Protein AF-A0A357X0T0-F1 (afdb_monomer_lite)

pLDDT: mean 83.38, std 14.73, range [33.12, 97.0]

Structure (mmCIF, N/CA/C/O backbone):
data_AF-A0A357X0T0-F1
#
_entry.id   AF-A0A357X0T0-F1
#
loop_
_atom_site.grou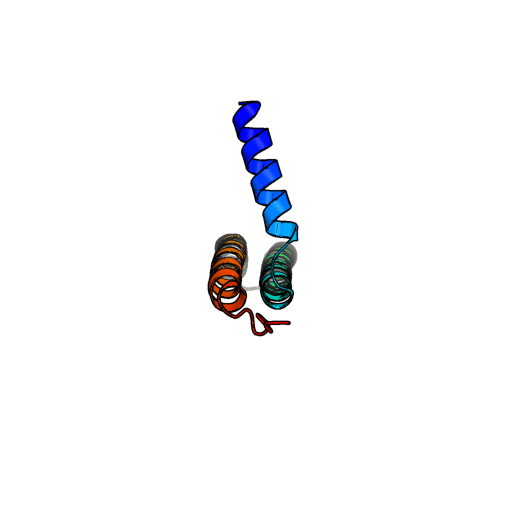p_PDB
_atom_site.id
_atom_site.type_symbol
_atom_site.label_atom_id
_atom_site.label_alt_id
_atom_site.label_comp_id
_atom_site.label_asym_id
_atom_site.label_entity_id
_atom_site.label_seq_id
_atom_site.pdbx_PDB_ins_code
_atom_site.Cartn_x
_atom_site.Cartn_y
_atom_site.Cartn_z
_atom_site.occupancy
_atom_site.B_iso_or_equiv
_atom_site.auth_seq_id
_atom_site.auth_comp_id
_atom_site.auth_asym_id
_atom_site.auth_atom_id
_atom_site.pdbx_PDB_model_num
ATOM 1 N N . MET A 1 1 ? 3.294 21.166 16.999 1.00 61.50 1 MET A N 1
ATOM 2 C CA . MET A 1 1 ? 4.120 20.035 16.521 1.00 61.50 1 MET A CA 1
ATOM 3 C C . MET A 1 1 ? 4.152 18.865 17.506 1.00 61.50 1 MET A C 1
ATOM 5 O O . MET A 1 1 ? 3.668 17.805 17.148 1.00 61.50 1 MET A O 1
ATOM 9 N N . ILE A 1 2 ? 4.653 19.017 18.745 1.00 75.56 2 ILE A N 1
ATOM 10 C CA . ILE A 1 2 ? 4.684 17.903 19.727 1.00 75.56 2 ILE A CA 1
ATOM 11 C C . ILE A 1 2 ? 3.268 17.475 20.163 1.00 75.56 2 ILE A C 1
ATOM 13 O O . ILE A 1 2 ? 2.974 16.283 20.191 1.00 75.56 2 ILE A O 1
ATOM 17 N N . ASN A 1 3 ? 2.359 18.427 20.414 1.00 79.12 3 ASN A N 1
ATOM 18 C CA . ASN A 1 3 ? 0.958 18.116 20.742 1.00 79.12 3 ASN A CA 1
ATOM 19 C C . ASN A 1 3 ? 0.216 17.379 19.615 1.00 79.12 3 ASN A C 1
ATOM 21 O O . ASN A 1 3 ? -0.592 16.495 19.890 1.00 79.12 3 ASN A O 1
ATOM 25 N N . ASP A 1 4 ? 0.510 17.706 18.355 1.00 80.94 4 ASP A N 1
ATOM 26 C CA . ASP A 1 4 ? -0.145 17.091 17.194 1.00 80.94 4 ASP A CA 1
ATOM 27 C C . ASP A 1 4 ? 0.278 15.625 17.036 1.00 80.94 4 ASP A C 1
ATOM 29 O O . ASP A 1 4 ? -0.548 14.756 16.766 1.00 80.94 4 ASP A O 1
ATOM 33 N N . ILE A 1 5 ? 1.554 15.327 17.304 1.00 79.00 5 ILE A N 1
ATOM 34 C CA . ILE A 1 5 ? 2.087 13.958 17.306 1.00 79.00 5 ILE A CA 1
ATOM 35 C C . ILE A 1 5 ? 1.425 13.119 18.408 1.00 79.00 5 ILE A C 1
ATOM 37 O O . ILE A 1 5 ? 1.048 11.974 18.168 1.00 79.00 5 ILE A O 1
ATOM 41 N N . ILE A 1 6 ? 1.228 13.685 19.603 1.00 78.38 6 ILE A N 1
ATOM 42 C CA . ILE A 1 6 ? 0.554 12.994 20.716 1.00 78.38 6 ILE A CA 1
ATOM 43 C C . ILE A 1 6 ? -0.918 12.714 20.373 1.00 78.38 6 ILE A C 1
ATOM 45 O O . ILE A 1 6 ? -1.418 11.623 20.650 1.00 78.38 6 ILE A O 1
ATOM 49 N N . SER A 1 7 ? -1.598 13.663 19.724 1.00 75.75 7 SER A N 1
ATOM 50 C CA . SER A 1 7 ? -2.969 13.483 19.229 1.00 75.75 7 SER A CA 1
ATOM 51 C C . SER A 1 7 ? -3.067 12.348 18.200 1.00 75.75 7 SER A C 1
ATOM 53 O O . SER A 1 7 ? -3.920 11.463 18.322 1.00 75.75 7 SER A O 1
ATOM 55 N N . LEU A 1 8 ? -2.138 12.298 17.238 1.00 76.38 8 LEU A N 1
ATOM 56 C CA . LEU A 1 8 ? -2.066 11.219 16.248 1.00 76.38 8 LEU A CA 1
ATOM 57 C C . LEU A 1 8 ? -1.810 9.856 16.899 1.00 76.38 8 LEU A C 1
ATOM 59 O O . LEU A 1 8 ? -2.480 8.882 16.560 1.00 76.38 8 LEU A O 1
ATOM 63 N N . LEU A 1 9 ? -0.894 9.785 17.867 1.00 75.38 9 LEU A N 1
ATOM 64 C CA . LEU A 1 9 ? -0.602 8.554 18.604 1.00 75.38 9 LEU A CA 1
ATOM 65 C C . LEU A 1 9 ? -1.804 8.068 19.420 1.00 75.38 9 LEU A C 1
ATOM 67 O O . LEU A 1 9 ? -2.084 6.870 19.442 1.00 75.38 9 LEU A O 1
ATOM 71 N N . ASN A 1 10 ? -2.548 8.976 20.053 1.00 75.31 10 ASN A N 1
ATOM 72 C CA . ASN A 1 10 ? -3.773 8.620 20.771 1.00 75.31 10 ASN A CA 1
ATOM 73 C C . ASN A 1 10 ? -4.868 8.121 19.819 1.00 75.31 10 ASN A C 1
ATOM 75 O O . ASN A 1 10 ? -5.529 7.127 20.122 1.00 75.31 10 ASN A O 1
ATOM 79 N N . THR A 1 11 ? -5.001 8.744 18.648 1.00 74.12 11 THR A N 1
ATOM 80 C CA . THR A 1 11 ? -5.937 8.310 17.599 1.00 74.12 11 THR A CA 1
ATOM 81 C C . THR A 1 11 ? -5.560 6.919 17.070 1.00 74.12 11 THR A C 1
ATOM 83 O O . THR A 1 11 ? -6.410 6.038 16.965 1.00 74.12 11 THR A O 1
ATOM 86 N N . LEU A 1 12 ? -4.267 6.667 16.841 1.00 69.81 12 LEU A N 1
ATOM 87 C CA . LEU A 1 12 ? -3.726 5.347 16.487 1.00 69.81 12 LEU A CA 1
ATOM 88 C C . LEU A 1 12 ? -3.979 4.298 17.581 1.00 69.81 12 LEU A C 1
ATOM 90 O O . LEU A 1 12 ? -4.286 3.143 17.284 1.00 69.81 12 LEU A O 1
ATOM 94 N N . LYS A 1 13 ? -3.886 4.689 18.855 1.00 68.12 13 LYS A N 1
ATOM 95 C CA . LYS A 1 13 ? -4.139 3.802 19.998 1.00 68.12 13 LYS A CA 1
ATOM 96 C C . LYS A 1 13 ? -5.623 3.452 20.147 1.00 68.12 13 LYS A C 1
ATOM 98 O O . LYS A 1 13 ? -5.941 2.322 20.516 1.00 68.12 13 LYS A O 1
ATOM 103 N N . GLN A 1 14 ? -6.527 4.379 19.825 1.00 67.56 14 GLN A N 1
ATOM 104 C CA . GLN A 1 14 ? -7.954 4.077 19.668 1.00 67.56 14 GLN A CA 1
ATOM 105 C C . GLN A 1 14 ? -8.202 3.155 18.474 1.00 67.56 14 GLN A C 1
ATOM 107 O O . GLN A 1 14 ? -9.015 2.239 18.580 1.00 67.56 14 GLN A O 1
ATOM 112 N N . LEU A 1 15 ? -7.429 3.308 17.395 1.00 65.56 15 LEU A N 1
ATOM 113 C CA . LEU A 1 15 ? -7.505 2.419 16.238 1.00 65.56 15 LEU A CA 1
ATOM 114 C C . LEU A 1 15 ? -7.191 0.948 16.598 1.00 65.56 15 LEU A C 1
ATOM 116 O O . LEU A 1 15 ? -7.717 0.006 16.009 1.00 65.56 15 LEU A O 1
ATOM 120 N N . LEU A 1 16 ? -6.360 0.727 17.618 1.00 63.03 16 LEU A N 1
ATOM 121 C CA . LEU A 1 16 ? -6.048 -0.607 18.141 1.00 63.03 16 LEU A CA 1
ATOM 122 C C . LEU A 1 16 ? -7.235 -1.285 18.852 1.00 63.03 16 LEU A C 1
ATOM 124 O O . LEU A 1 16 ? -7.246 -2.514 18.964 1.00 63.03 16 LEU A O 1
ATOM 128 N N . HIS A 1 17 ? -8.243 -0.521 19.281 1.00 71.00 17 HIS A N 1
ATOM 129 C CA . HIS A 1 17 ? -9.483 -1.030 19.877 1.00 71.00 17 HIS A CA 1
ATOM 130 C C . HIS A 1 17 ? -10.599 -1.302 18.856 1.00 71.00 17 HIS A C 1
ATOM 132 O O . HIS A 1 17 ? -11.695 -1.672 19.270 1.00 71.00 17 HIS A O 1
ATOM 138 N N . LEU A 1 18 ? -10.327 -1.191 17.547 1.00 71.50 18 LEU A N 1
ATOM 139 C CA . LEU A 1 18 ? -11.316 -1.511 16.512 1.00 71.50 18 LEU A CA 1
ATOM 140 C C . LEU A 1 18 ? -11.872 -2.934 16.659 1.00 71.50 18 LEU A C 1
ATOM 142 O O . LEU A 1 18 ? -11.148 -3.879 17.019 1.00 71.50 18 LEU A O 1
ATOM 146 N N . HIS A 1 19 ? -13.143 -3.079 16.287 1.00 79.50 19 HIS A N 1
ATOM 147 C CA . HIS A 1 19 ? -13.816 -4.359 16.147 1.00 79.50 19 HIS A CA 1
ATOM 148 C C . HIS A 1 19 ? -13.029 -5.285 15.205 1.00 79.50 19 HIS A C 1
ATOM 150 O O . HIS A 1 19 ? -12.419 -4.842 14.227 1.00 79.50 19 HIS A O 1
ATOM 156 N N . LYS A 1 20 ? -13.049 -6.597 15.484 1.00 82.88 20 LYS A N 1
ATOM 157 C CA . LYS A 1 20 ? -12.279 -7.597 14.724 1.00 82.88 20 LYS A CA 1
ATOM 158 C C . LYS A 1 20 ? -12.561 -7.517 13.220 1.00 82.88 20 LYS A C 1
ATOM 160 O O . LYS A 1 20 ? -11.626 -7.485 12.434 1.00 82.88 20 LYS A O 1
ATOM 165 N N . PHE A 1 21 ? -13.833 -7.379 12.844 1.00 85.38 21 PHE A N 1
ATOM 166 C CA . PHE A 1 21 ? -14.235 -7.220 11.443 1.00 85.38 21 PHE A CA 1
ATOM 167 C C . PHE A 1 21 ? -13.558 -6.018 10.771 1.00 85.38 21 PHE A C 1
ATOM 169 O O . PHE A 1 21 ? -13.012 -6.134 9.680 1.00 85.38 21 PHE A O 1
ATOM 176 N N . SER A 1 22 ? -13.533 -4.865 11.437 1.00 85.50 22 SER A N 1
ATOM 177 C CA . SER A 1 22 ? -12.913 -3.660 10.890 1.00 85.50 22 SER A CA 1
ATOM 178 C C . SER A 1 22 ? -11.394 -3.806 10.773 1.00 85.50 22 SER A C 1
ATOM 180 O O . SER A 1 22 ? -10.809 -3.352 9.792 1.00 85.50 22 SER A O 1
ATOM 182 N N . LYS A 1 23 ? -10.746 -4.512 11.711 1.00 86.25 23 LYS A N 1
ATOM 183 C CA . LYS A 1 23 ? -9.325 -4.882 11.590 1.00 86.25 23 LYS A CA 1
ATOM 184 C C . LYS A 1 23 ? -9.067 -5.782 10.383 1.00 86.25 23 LYS A C 1
ATOM 186 O O . LYS A 1 23 ? -8.096 -5.544 9.669 1.00 86.25 23 LYS A O 1
ATOM 191 N N . ASP A 1 24 ? -9.942 -6.751 10.126 1.00 89.62 24 ASP A N 1
ATOM 192 C CA . ASP A 1 24 ? -9.830 -7.649 8.972 1.00 89.62 24 ASP A CA 1
ATOM 193 C C . ASP A 1 24 ? -9.988 -6.879 7.648 1.00 89.62 24 ASP A C 1
ATOM 195 O O . ASP A 1 24 ? -9.239 -7.124 6.704 1.00 89.62 24 ASP A O 1
ATOM 199 N N . VAL A 1 25 ? -10.878 -5.878 7.592 1.00 90.50 25 VAL A N 1
ATOM 200 C CA . VAL A 1 25 ? -11.024 -4.984 6.426 1.00 90.50 25 VAL A CA 1
ATOM 201 C C . VAL A 1 25 ? -9.755 -4.157 6.190 1.00 90.50 25 VAL A C 1
ATOM 203 O O . VAL A 1 25 ? -9.265 -4.104 5.058 1.00 90.50 25 VAL A O 1
ATOM 206 N N . ILE A 1 26 ? -9.175 -3.553 7.237 1.00 91.44 26 ILE A N 1
ATOM 207 C CA . ILE A 1 26 ? -7.901 -2.818 7.113 1.00 91.44 26 ILE A CA 1
ATOM 208 C C . ILE A 1 26 ? -6.806 -3.766 6.630 1.00 91.44 26 ILE A C 1
ATOM 210 O O . ILE A 1 26 ? -6.094 -3.445 5.679 1.00 91.44 26 ILE A O 1
ATOM 214 N N . HIS A 1 27 ? -6.698 -4.947 7.238 1.00 92.12 27 HIS A N 1
ATOM 215 C CA . HIS A 1 27 ? -5.684 -5.929 6.879 1.00 92.12 27 HIS A CA 1
ATOM 216 C C . HIS A 1 27 ? -5.825 -6.390 5.422 1.00 92.12 27 HIS A C 1
ATOM 218 O O . HIS A 1 27 ? -4.842 -6.384 4.684 1.00 92.12 27 HIS A O 1
ATOM 224 N N . GLY A 1 28 ? -7.044 -6.699 4.976 1.00 92.38 28 GLY A N 1
ATOM 225 C CA . GLY A 1 28 ? -7.325 -7.077 3.591 1.00 92.38 28 GLY A CA 1
ATOM 226 C C . GLY A 1 28 ? -7.000 -5.959 2.599 1.00 92.38 28 GLY A C 1
ATOM 227 O O . GLY A 1 28 ? -6.362 -6.205 1.576 1.00 92.38 28 GLY A O 1
ATOM 228 N N . SER A 1 29 ? -7.357 -4.712 2.921 1.00 93.62 29 SER A N 1
ATOM 229 C CA . SER A 1 29 ? -7.028 -3.561 2.071 1.00 93.62 29 SER A CA 1
ATOM 230 C C . SER A 1 29 ? -5.519 -3.302 1.981 1.00 93.62 29 SER A C 1
ATOM 232 O O . SER A 1 29 ? -5.009 -3.008 0.899 1.00 93.62 29 SER A O 1
ATOM 234 N N . ALA A 1 30 ? -4.785 -3.493 3.082 1.00 93.06 30 ALA A N 1
ATOM 235 C CA . ALA A 1 30 ? -3.331 -3.408 3.106 1.00 93.06 30 ALA A CA 1
ATOM 236 C C . ALA A 1 30 ? -2.678 -4.522 2.277 1.00 93.06 30 ALA A C 1
ATOM 238 O O . ALA A 1 30 ? -1.761 -4.241 1.509 1.00 93.06 30 ALA A O 1
ATOM 239 N N . GLN A 1 31 ? -3.175 -5.761 2.370 1.00 95.69 31 GLN A N 1
ATOM 240 C CA . GLN A 1 31 ? -2.700 -6.874 1.542 1.00 95.69 31 GLN A CA 1
ATOM 241 C C . GLN A 1 31 ? -2.929 -6.612 0.048 1.00 95.69 31 GLN A C 1
ATOM 243 O O . GLN A 1 31 ? -2.016 -6.808 -0.751 1.00 95.69 31 GLN A O 1
ATOM 248 N N . PHE A 1 32 ? -4.110 -6.119 -0.334 1.00 94.44 32 PHE A N 1
ATOM 249 C CA . PHE A 1 32 ? -4.409 -5.768 -1.726 1.00 94.44 32 PHE A CA 1
ATOM 250 C C . PHE A 1 32 ? -3.534 -4.622 -2.243 1.00 94.44 32 PHE A C 1
ATOM 252 O O . PHE A 1 32 ? -3.022 -4.687 -3.359 1.00 94.44 32 PHE A O 1
ATOM 259 N N . SER A 1 33 ? -3.327 -3.587 -1.427 1.00 95.62 33 SER A N 1
ATOM 260 C CA . SER A 1 33 ? -2.433 -2.476 -1.762 1.00 95.62 33 SER A CA 1
ATOM 261 C C . SER A 1 33 ? -0.987 -2.959 -1.941 1.00 95.62 33 SER A C 1
ATOM 263 O O . SER A 1 33 ? -0.347 -2.652 -2.947 1.00 95.62 33 SER A O 1
ATOM 265 N N . ALA A 1 34 ? -0.494 -3.808 -1.033 1.00 95.12 34 ALA A N 1
ATOM 266 C CA . ALA A 1 34 ? 0.825 -4.429 -1.145 1.00 95.12 34 ALA A CA 1
ATOM 267 C C . ALA A 1 34 ? 0.953 -5.299 -2.406 1.00 95.12 34 ALA A C 1
ATOM 269 O O . ALA A 1 34 ? 1.983 -5.257 -3.079 1.00 95.12 34 ALA A O 1
ATOM 270 N N . LEU A 1 35 ? -0.098 -6.042 -2.765 1.00 97.00 35 LEU A N 1
ATOM 271 C CA . LEU A 1 35 ? -0.133 -6.840 -3.988 1.00 97.00 35 LEU A CA 1
ATOM 272 C C . LEU A 1 35 ? -0.055 -5.963 -5.243 1.00 97.00 35 LEU A C 1
ATOM 274 O O . LEU A 1 35 ? 0.644 -6.327 -6.183 1.00 97.00 35 LEU A O 1
ATOM 278 N N . LEU A 1 36 ? -0.713 -4.801 -5.260 1.00 95.38 36 LEU A N 1
ATOM 279 C CA . LEU A 1 36 ? -0.607 -3.851 -6.371 1.00 95.38 36 LEU A CA 1
ATOM 280 C C . LEU A 1 36 ? 0.797 -3.259 -6.497 1.00 95.38 36 LEU A C 1
ATOM 282 O O . LEU A 1 36 ? 1.308 -3.150 -7.610 1.00 95.38 36 LEU A O 1
ATOM 286 N N . TYR A 1 37 ? 1.452 -2.939 -5.379 1.00 96.06 37 TYR A N 1
ATOM 287 C CA . TYR A 1 37 ? 2.853 -2.517 -5.406 1.00 96.06 37 TYR A CA 1
ATOM 288 C C . TYR A 1 37 ? 3.779 -3.630 -5.906 1.00 96.06 37 TYR A C 1
ATOM 290 O O . TYR A 1 37 ? 4.668 -3.370 -6.718 1.00 96.06 37 TYR A O 1
ATOM 298 N N . LEU A 1 38 ? 3.552 -4.874 -5.475 1.00 97.00 38 LEU A N 1
ATOM 299 C CA . LEU A 1 38 ? 4.303 -6.028 -5.965 1.00 97.00 38 LEU A CA 1
ATOM 300 C C . LEU A 1 38 ? 4.076 -6.238 -7.466 1.00 97.00 38 LEU A C 1
ATOM 302 O O . LEU A 1 38 ? 5.032 -6.439 -8.211 1.00 97.00 38 LEU A O 1
ATOM 306 N N . PHE A 1 39 ? 2.828 -6.140 -7.921 1.00 95.06 39 PHE A N 1
ATOM 307 C CA . PHE A 1 39 ? 2.474 -6.218 -9.333 1.00 95.06 39 PHE A CA 1
ATOM 308 C C . PHE A 1 39 ? 3.181 -5.125 -10.140 1.00 95.06 39 PHE A C 1
ATOM 310 O O . PHE A 1 39 ? 3.820 -5.435 -11.142 1.00 95.06 39 PHE A O 1
ATOM 317 N N . ALA A 1 40 ? 3.162 -3.875 -9.673 1.00 94.19 40 ALA A N 1
ATOM 318 C CA . ALA A 1 40 ? 3.892 -2.778 -10.301 1.00 94.19 40 ALA A CA 1
ATOM 319 C C . ALA A 1 40 ? 5.397 -3.093 -10.412 1.00 94.19 40 ALA A C 1
ATOM 321 O O . ALA A 1 40 ? 5.984 -2.931 -11.482 1.00 94.19 40 ALA A O 1
ATOM 322 N N . ALA A 1 41 ? 6.016 -3.608 -9.346 1.00 94.50 41 ALA A N 1
ATOM 323 C CA . ALA A 1 41 ? 7.428 -3.986 -9.355 1.00 94.50 41 ALA A CA 1
ATOM 324 C C . ALA A 1 41 ? 7.735 -5.092 -10.381 1.00 94.50 41 ALA A C 1
ATOM 326 O O . ALA A 1 41 ? 8.714 -4.992 -11.122 1.00 94.50 41 ALA A O 1
ATOM 327 N N . VAL A 1 42 ? 6.882 -6.117 -10.468 1.00 94.50 42 VAL A N 1
ATOM 328 C CA . VAL A 1 42 ? 7.028 -7.195 -11.456 1.00 94.50 42 VAL A CA 1
ATOM 329 C C . VAL A 1 42 ? 6.877 -6.654 -12.875 1.00 94.50 42 VAL A C 1
ATOM 331 O O . VAL A 1 42 ? 7.730 -6.934 -13.715 1.00 94.50 42 VAL A O 1
ATOM 334 N N . ILE A 1 43 ? 5.846 -5.844 -13.139 1.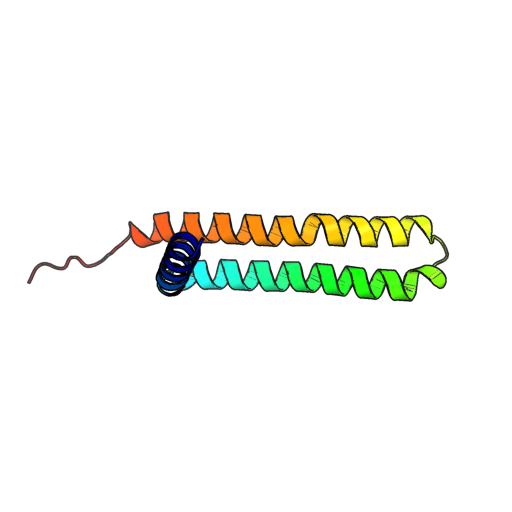00 93.38 43 ILE A N 1
ATOM 335 C CA . ILE A 1 43 ? 5.618 -5.238 -14.456 1.00 93.38 43 ILE A CA 1
ATOM 336 C C . ILE A 1 43 ? 6.811 -4.380 -14.878 1.00 93.38 43 ILE A C 1
ATOM 338 O O . ILE A 1 43 ? 7.267 -4.493 -16.012 1.00 93.38 43 ILE A O 1
ATOM 342 N N . TYR A 1 44 ? 7.364 -3.577 -13.970 1.00 91.75 44 TYR A N 1
ATOM 343 C CA . TYR A 1 44 ? 8.544 -2.761 -14.250 1.00 91.75 44 TYR A CA 1
ATOM 344 C C . TYR A 1 44 ? 9.763 -3.607 -14.655 1.00 91.75 44 TYR A C 1
ATOM 346 O O . TYR A 1 44 ? 10.478 -3.251 -15.591 1.00 91.75 44 TYR A O 1
ATOM 354 N N . LEU A 1 45 ? 9.975 -4.755 -14.000 1.00 93.00 45 LEU A N 1
ATOM 355 C CA . LEU A 1 45 ? 11.075 -5.670 -14.321 1.00 93.00 45 LEU A CA 1
ATOM 356 C C . LEU A 1 45 ? 10.900 -6.368 -15.676 1.00 93.00 45 LEU A C 1
ATOM 358 O O . LEU A 1 45 ? 11.887 -6.574 -16.383 1.00 93.00 45 LEU A O 1
ATOM 362 N N . ILE A 1 46 ? 9.669 -6.740 -16.042 1.00 92.06 46 ILE A N 1
ATOM 363 C CA . ILE A 1 46 ? 9.397 -7.450 -17.303 1.00 92.06 46 ILE A CA 1
ATOM 364 C C . ILE A 1 46 ? 9.164 -6.511 -18.490 1.00 92.06 46 ILE A C 1
ATOM 366 O O . ILE A 1 46 ? 9.322 -6.944 -19.629 1.00 92.06 46 ILE A O 1
ATOM 370 N N . ALA A 1 47 ? 8.829 -5.239 -18.248 1.00 88.50 47 ALA A N 1
ATOM 371 C CA . ALA A 1 47 ? 8.557 -4.235 -19.275 1.00 88.50 47 ALA A CA 1
ATOM 372 C C . ALA A 1 47 ? 9.583 -4.208 -20.430 1.00 88.50 47 ALA A C 1
ATOM 374 O O . ALA A 1 47 ? 9.145 -4.230 -21.583 1.00 88.50 47 ALA A O 1
ATOM 375 N N . PRO A 1 48 ? 10.915 -4.225 -20.203 1.00 87.69 48 PRO A N 1
ATOM 376 C CA . PRO A 1 48 ? 11.885 -4.205 -21.305 1.00 87.69 48 PRO A CA 1
ATOM 377 C C . PRO A 1 48 ? 11.876 -5.472 -22.176 1.00 87.69 48 PRO A C 1
ATOM 379 O O . PRO A 1 48 ? 12.385 -5.442 -23.293 1.00 87.69 48 PRO A O 1
ATOM 3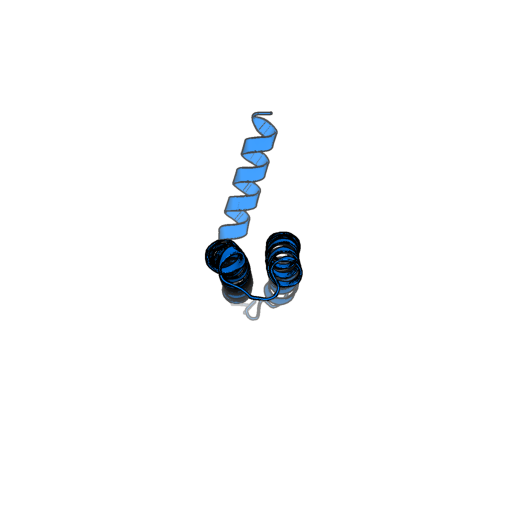82 N N . TYR A 1 49 ? 11.302 -6.575 -21.690 1.00 89.25 49 TYR A N 1
ATOM 383 C CA . TYR A 1 49 ? 11.197 -7.846 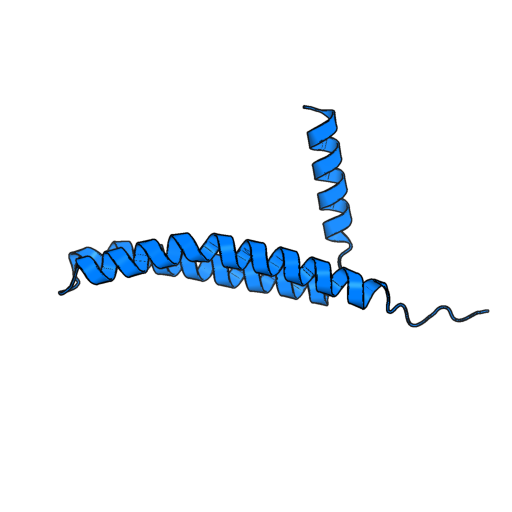-22.414 1.00 89.25 49 TYR A CA 1
ATOM 384 C C . TYR A 1 49 ? 9.826 -8.046 -23.075 1.00 89.25 49 TYR A C 1
ATOM 386 O O . TYR A 1 49 ? 9.626 -9.022 -23.798 1.00 89.25 49 TYR A O 1
ATOM 394 N N . THR A 1 50 ? 8.867 -7.148 -22.831 1.00 86.44 50 THR A N 1
ATOM 395 C CA . THR A 1 50 ? 7.534 -7.219 -23.441 1.00 86.44 50 THR A CA 1
ATOM 396 C C . THR A 1 50 ? 7.505 -6.574 -24.822 1.00 86.44 50 THR A C 1
ATOM 398 O O . THR A 1 50 ? 8.105 -5.526 -25.043 1.00 86.44 50 THR A O 1
ATOM 401 N N . SER A 1 51 ? 6.759 -7.182 -25.750 1.00 82.62 51 SER A N 1
ATOM 402 C CA . SER A 1 51 ? 6.584 -6.664 -27.114 1.00 82.62 51 SER A CA 1
ATOM 403 C C . SER A 1 51 ? 5.891 -5.298 -27.155 1.00 82.62 51 SER A C 1
ATOM 405 O O . SER A 1 51 ? 6.137 -4.521 -28.070 1.00 82.62 51 SER A O 1
ATOM 407 N N . ASP A 1 52 ? 5.037 -5.006 -26.169 1.00 88.75 52 ASP A N 1
ATOM 408 C CA . ASP A 1 52 ? 4.357 -3.720 -26.009 1.00 88.75 52 ASP A CA 1
ATOM 409 C C . ASP A 1 52 ? 4.795 -3.044 -24.702 1.00 88.75 52 ASP A C 1
ATOM 411 O O . ASP A 1 52 ? 4.158 -3.150 -23.651 1.00 88.75 52 ASP A O 1
ATOM 415 N N . TYR A 1 53 ? 5.930 -2.351 -24.783 1.00 88.19 53 TYR A N 1
ATOM 416 C CA . TYR A 1 53 ? 6.510 -1.618 -23.661 1.00 88.19 53 TYR A CA 1
ATOM 417 C C . TYR A 1 53 ? 5.569 -0.533 -23.115 1.00 88.19 53 TYR A C 1
ATOM 419 O O . TYR A 1 53 ? 5.465 -0.353 -21.901 1.00 88.19 53 TYR A O 1
ATOM 427 N N . LEU A 1 54 ? 4.864 0.187 -23.995 1.00 92.50 54 LEU A N 1
ATOM 428 C CA . LEU A 1 54 ? 4.002 1.299 -23.587 1.00 92.50 54 LEU A CA 1
ATOM 429 C C . LEU A 1 54 ? 2.826 0.800 -22.751 1.00 92.50 54 LEU A C 1
ATOM 431 O O . LEU A 1 54 ? 2.499 1.418 -21.736 1.00 92.50 54 LEU A O 1
ATOM 435 N N . MET A 1 55 ? 2.223 -0.331 -23.121 1.00 92.38 55 MET A N 1
ATOM 436 C CA . MET A 1 55 ? 1.170 -0.931 -22.303 1.00 92.38 55 MET A CA 1
ATOM 437 C C . MET A 1 55 ? 1.685 -1.406 -20.944 1.00 92.38 55 MET A C 1
ATOM 439 O O . MET A 1 55 ? 1.031 -1.145 -19.933 1.00 92.38 55 MET A O 1
ATOM 443 N N . SER A 1 56 ? 2.874 -2.010 -20.882 1.00 92.00 56 SER A N 1
ATOM 444 C CA . SER A 1 56 ? 3.494 -2.400 -19.608 1.00 92.00 56 SER A CA 1
ATOM 445 C C . SER A 1 56 ? 3.720 -1.195 -18.685 1.00 92.00 56 SER A C 1
ATOM 447 O O . SER A 1 56 ? 3.358 -1.240 -17.508 1.00 92.00 56 SER A O 1
ATOM 449 N N . VAL A 1 57 ? 4.222 -0.073 -19.211 1.00 92.25 57 VAL A N 1
ATOM 450 C CA . VAL A 1 57 ? 4.401 1.163 -18.423 1.00 92.25 57 VAL A CA 1
ATOM 451 C C . VAL A 1 57 ? 3.064 1.713 -17.916 1.00 92.25 57 VAL A C 1
ATOM 453 O O . VAL A 1 57 ? 2.982 2.150 -16.767 1.00 92.25 57 VAL A O 1
ATOM 456 N N . ARG A 1 58 ? 2.001 1.655 -18.728 1.00 94.06 58 ARG A N 1
ATOM 457 C CA . ARG A 1 58 ? 0.662 2.096 -18.303 1.00 94.06 58 ARG A CA 1
ATOM 458 C C . ARG A 1 58 ? 0.125 1.249 -17.155 1.00 94.06 58 ARG A C 1
ATOM 460 O O . ARG A 1 58 ? -0.353 1.815 -16.178 1.00 94.06 58 ARG A O 1
ATOM 467 N N . TYR A 1 59 ? 0.256 -0.078 -17.219 1.00 92.81 59 TYR A N 1
ATOM 468 C CA . TYR A 1 59 ? -0.163 -0.951 -16.117 1.00 92.81 59 TYR A CA 1
ATOM 469 C C . TYR A 1 59 ? 0.622 -0.695 -14.831 1.00 92.81 59 TYR A C 1
ATOM 471 O O . TYR A 1 59 ? 0.029 -0.668 -13.753 1.00 92.81 59 TYR A O 1
ATOM 479 N N . TYR A 1 60 ? 1.930 -0.460 -14.943 1.00 93.50 60 TYR A N 1
ATOM 480 C CA . TYR A 1 60 ? 2.765 -0.059 -13.815 1.00 93.50 60 TYR A CA 1
ATOM 481 C C . TYR A 1 60 ? 2.253 1.231 -13.154 1.00 93.50 60 TYR A C 1
ATOM 483 O O . TYR A 1 60 ? 2.031 1.254 -11.943 1.00 93.50 60 TYR A O 1
ATOM 491 N N . GLN A 1 61 ? 2.011 2.282 -13.944 1.00 95.69 61 GLN A N 1
ATOM 492 C CA . GLN A 1 61 ? 1.517 3.564 -13.433 1.00 95.69 61 GLN A CA 1
ATOM 493 C C . GLN A 1 61 ? 0.135 3.424 -12.791 1.00 95.69 61 GLN A C 1
ATOM 495 O O . GLN A 1 61 ? -0.059 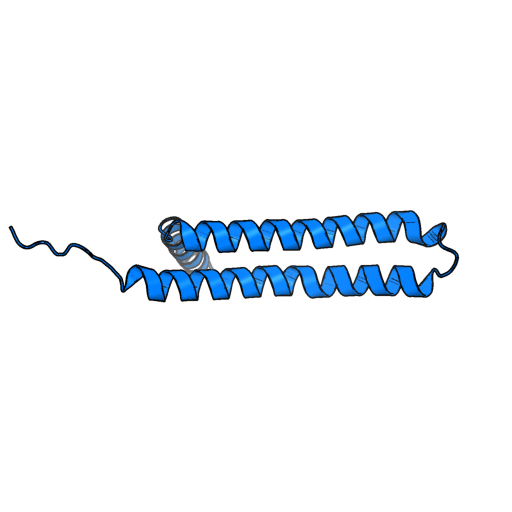3.855 -11.657 1.00 95.69 61 GLN A O 1
AT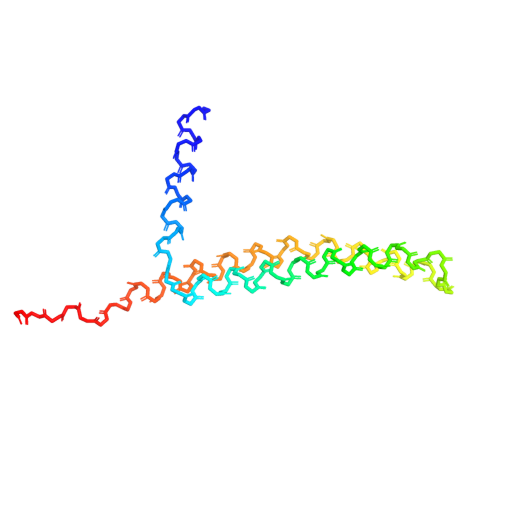OM 500 N N . SER A 1 62 ? -0.798 2.740 -13.461 1.00 95.06 62 SER A N 1
ATOM 501 C CA . SER A 1 62 ? -2.138 2.507 -12.918 1.00 95.06 62 SER A CA 1
ATOM 502 C C . SER A 1 62 ? -2.101 1.739 -11.595 1.00 95.06 62 SER A C 1
ATOM 504 O O . SER A 1 62 ? -2.832 2.077 -10.668 1.00 95.06 62 SER A O 1
ATOM 506 N N . ALA A 1 63 ? -1.230 0.735 -11.466 1.00 94.06 63 ALA A N 1
ATOM 507 C CA . ALA A 1 63 ? -1.086 -0.010 -10.219 1.00 94.06 63 ALA A CA 1
ATOM 508 C C . ALA A 1 63 ? -0.585 0.879 -9.066 1.00 94.06 63 ALA A C 1
ATOM 510 O O . ALA A 1 63 ? -1.116 0.791 -7.957 1.00 94.06 63 ALA A O 1
ATOM 511 N N . LEU A 1 64 ? 0.378 1.769 -9.330 1.00 94.94 64 LEU A N 1
ATOM 512 C CA . LEU A 1 64 ? 0.885 2.717 -8.332 1.00 94.94 64 LEU A CA 1
ATOM 513 C C . LEU A 1 64 ? -0.142 3.776 -7.922 1.00 94.94 64 LEU A C 1
ATOM 515 O O . LEU A 1 64 ? -0.174 4.159 -6.754 1.00 94.94 64 LEU A O 1
ATOM 519 N N . GLU A 1 65 ? -0.975 4.237 -8.852 1.00 95.88 65 GLU A N 1
ATOM 520 C CA . GLU A 1 65 ? -2.027 5.222 -8.579 1.00 95.88 65 GLU A CA 1
ATOM 521 C C . GLU A 1 65 ? -3.182 4.623 -7.765 1.00 95.88 65 GLU A C 1
ATOM 523 O O . GLU A 1 65 ? -3.713 5.271 -6.863 1.00 95.88 65 GLU A O 1
ATOM 528 N N . ILE A 1 66 ? -3.554 3.368 -8.041 1.00 95.00 66 ILE A N 1
ATOM 529 C CA . ILE A 1 66 ? -4.690 2.697 -7.392 1.00 95.00 66 ILE A CA 1
ATOM 530 C C . ILE A 1 66 ? -4.322 2.170 -5.997 1.00 95.00 66 ILE A C 1
ATOM 532 O O . ILE A 1 66 ? -5.160 2.195 -5.092 1.00 95.00 66 ILE A O 1
ATOM 536 N N . ALA A 1 67 ? -3.083 1.715 -5.786 1.00 93.44 67 ALA A N 1
ATOM 537 C CA . ALA A 1 67 ? -2.639 1.142 -4.514 1.00 93.44 67 ALA A CA 1
ATOM 538 C C . ALA A 1 67 ? -2.946 2.009 -3.266 1.00 93.44 67 ALA A C 1
ATOM 540 O O . ALA A 1 67 ? -3.532 1.469 -2.316 1.00 93.44 67 ALA A O 1
ATOM 541 N N . PRO A 1 68 ? -2.630 3.322 -3.222 1.00 93.06 68 PRO A N 1
ATOM 542 C CA . PRO A 1 68 ? -2.957 4.164 -2.069 1.00 93.06 68 PRO A CA 1
ATOM 543 C C . PRO A 1 68 ? -4.462 4.428 -1.940 1.00 93.06 68 PRO A C 1
ATOM 545 O O . PRO A 1 68 ? -4.966 4.556 -0.825 1.00 93.06 68 PRO A O 1
ATOM 548 N N . VAL A 1 69 ? -5.196 4.465 -3.057 1.00 95.38 69 VAL A N 1
ATOM 549 C CA . VAL A 1 69 ? -6.653 4.671 -3.068 1.00 95.38 69 VAL A CA 1
ATOM 550 C C . VAL A 1 69 ? -7.372 3.477 -2.445 1.00 95.38 69 VAL A C 1
ATOM 552 O O . VAL A 1 69 ? -8.271 3.670 -1.629 1.00 95.38 69 VAL A O 1
ATOM 555 N N . ILE A 1 70 ? -6.950 2.248 -2.760 1.00 94.19 70 ILE A N 1
ATOM 556 C CA . ILE A 1 70 ? -7.510 1.033 -2.149 1.00 94.19 70 ILE A CA 1
ATOM 557 C C . ILE A 1 70 ? -7.246 1.002 -0.645 1.00 94.19 70 ILE A C 1
ATOM 559 O O . ILE A 1 70 ? -8.153 0.691 0.126 1.00 94.19 70 ILE A O 1
ATOM 563 N N . LEU A 1 71 ? -6.033 1.359 -0.217 1.00 93.31 71 LEU A N 1
ATOM 564 C CA . LEU A 1 71 ? -5.696 1.422 1.203 1.00 93.31 71 LEU A CA 1
ATOM 565 C C . LEU A 1 71 ? -6.569 2.458 1.930 1.00 93.31 71 LEU A C 1
ATOM 567 O O . LEU A 1 71 ? -7.184 2.149 2.949 1.00 93.31 71 LEU A O 1
ATOM 571 N N . ALA A 1 72 ? -6.664 3.673 1.386 1.00 93.44 72 ALA A N 1
ATOM 572 C CA . ALA A 1 72 ? -7.472 4.742 1.963 1.00 93.44 72 ALA A CA 1
ATOM 573 C C . ALA A 1 72 ? -8.963 4.366 2.009 1.00 93.44 72 ALA A C 1
ATOM 575 O O . ALA A 1 72 ? -9.608 4.521 3.046 1.00 93.44 72 ALA A O 1
ATOM 576 N N . GLY A 1 73 ? -9.497 3.809 0.919 1.00 94.44 73 GLY A N 1
ATOM 577 C CA . GLY A 1 73 ? -10.874 3.321 0.849 1.00 94.44 73 GLY A CA 1
ATOM 578 C C . GLY A 1 73 ? -11.150 2.198 1.849 1.00 94.44 73 GLY A C 1
ATOM 579 O O . GLY A 1 73 ? -12.201 2.192 2.491 1.00 94.44 73 GLY A O 1
ATOM 580 N N . GLY A 1 74 ? -10.191 1.292 2.047 1.00 92.50 74 GLY A N 1
ATOM 581 C CA . GLY A 1 74 ? -10.255 0.239 3.056 1.00 92.50 74 GLY A CA 1
ATOM 582 C C . GLY A 1 74 ? -10.272 0.775 4.485 1.00 92.50 74 GLY A C 1
ATOM 583 O O . GLY A 1 74 ? -11.102 0.345 5.282 1.00 92.50 74 GLY A O 1
ATOM 584 N N . ILE A 1 75 ? -9.431 1.766 4.796 1.00 92.44 75 ILE A N 1
ATOM 585 C CA . ILE A 1 75 ? -9.421 2.439 6.105 1.00 92.44 75 ILE A CA 1
ATOM 586 C C . ILE A 1 75 ? -10.764 3.128 6.366 1.00 92.44 75 ILE A C 1
ATOM 588 O O . ILE A 1 75 ? -11.360 2.923 7.423 1.00 92.44 75 ILE A O 1
ATOM 592 N N . VAL A 1 76 ? -11.277 3.904 5.406 1.00 93.19 76 VAL A N 1
ATOM 593 C CA . VAL A 1 76 ? -12.579 4.580 5.542 1.00 93.19 76 VAL A CA 1
ATOM 594 C C . VAL A 1 76 ? -13.704 3.560 5.731 1.00 93.19 76 VAL A C 1
ATOM 596 O O . VAL A 1 76 ? -14.536 3.721 6.623 1.00 93.19 76 VAL A O 1
ATOM 599 N N . SER A 1 77 ? -13.702 2.481 4.947 1.00 91.69 77 SER A N 1
ATOM 600 C CA . SER A 1 77 ? -14.698 1.409 5.058 1.00 91.69 77 SER A CA 1
ATOM 601 C C . SER A 1 77 ? -14.630 0.714 6.416 1.00 91.69 77 SER A C 1
ATOM 603 O O . SER A 1 77 ? -15.660 0.501 7.045 1.00 91.69 77 SER A O 1
ATOM 605 N N . ALA A 1 78 ? -13.429 0.422 6.917 1.00 89.94 78 ALA A N 1
ATOM 606 C CA . ALA A 1 78 ? -13.241 -0.177 8.231 1.00 89.94 78 ALA A CA 1
ATOM 607 C C . ALA A 1 78 ? -13.749 0.722 9.363 1.00 89.94 78 ALA A C 1
ATOM 609 O O . ALA A 1 78 ? -14.396 0.229 10.283 1.00 89.94 78 ALA A O 1
ATOM 610 N N . LEU A 1 79 ? -13.508 2.033 9.284 1.00 88.12 79 LEU A N 1
ATOM 611 C CA . LEU A 1 79 ? -14.029 2.997 10.255 1.00 88.12 79 LEU A CA 1
ATOM 612 C C . LEU A 1 79 ? -15.558 3.089 10.210 1.00 88.12 79 LEU A C 1
ATOM 614 O O . LEU A 1 79 ? -16.200 3.138 11.256 1.00 88.12 79 LEU A O 1
ATOM 618 N N . LEU A 1 80 ? -16.155 3.064 9.015 1.00 88.06 80 LEU A N 1
ATOM 619 C CA . LEU A 1 80 ? -17.612 3.020 8.861 1.00 88.06 80 LEU A CA 1
ATOM 620 C C . LEU A 1 80 ? -18.199 1.732 9.447 1.00 88.06 80 LEU A C 1
ATOM 622 O O . LEU A 1 80 ? -19.174 1.786 10.196 1.00 88.06 80 LEU A O 1
ATOM 626 N N . CYS A 1 81 ? -17.591 0.581 9.156 1.00 86.06 81 CYS A N 1
ATOM 627 C CA . CYS A 1 81 ? -18.000 -0.697 9.728 1.00 86.06 81 CYS A CA 1
ATOM 628 C C . CYS A 1 81 ? -17.846 -0.708 11.251 1.00 86.06 81 CYS A C 1
ATOM 630 O O . CYS A 1 81 ? -18.733 -1.207 11.936 1.00 86.06 81 CYS A O 1
ATOM 632 N N . ASP A 1 82 ? -16.772 -0.121 11.784 1.00 85.44 82 ASP A N 1
ATOM 633 C CA . ASP A 1 82 ? -16.559 -0.006 13.228 1.00 85.44 82 ASP A CA 1
ATOM 634 C C . ASP A 1 82 ? -17.621 0.881 13.887 1.00 85.44 82 ASP A C 1
ATOM 636 O O . ASP A 1 82 ? -18.167 0.513 14.920 1.00 85.44 82 ASP A O 1
ATOM 640 N N . LEU A 1 83 ? -18.007 1.994 13.254 1.00 83.75 83 LEU A N 1
ATOM 641 C CA . LEU A 1 83 ? -19.075 2.861 13.754 1.00 83.75 83 LEU A CA 1
ATOM 642 C C . LEU A 1 83 ? -20.439 2.153 13.767 1.00 83.75 83 LEU A C 1
ATOM 644 O O . LEU A 1 83 ? -21.221 2.331 14.702 1.00 83.75 83 LEU A O 1
ATOM 648 N N . ILE A 1 84 ? -20.741 1.367 12.731 1.00 84.75 84 ILE A N 1
ATOM 649 C CA . ILE A 1 84 ? -22.005 0.626 12.622 1.00 84.75 84 ILE A CA 1
ATOM 650 C C . ILE A 1 84 ? -22.039 -0.527 13.633 1.00 84.75 84 ILE A C 1
ATOM 652 O O . ILE A 1 84 ? -23.021 -0.676 14.358 1.00 84.75 84 ILE A O 1
ATOM 656 N N . LEU A 1 85 ? -20.965 -1.316 13.713 1.00 78.19 85 LEU A N 1
ATOM 657 C CA . LEU A 1 85 ? -20.870 -2.477 14.602 1.00 78.19 85 LEU A CA 1
ATOM 658 C C . LEU A 1 85 ? -20.686 -2.069 16.066 1.00 78.19 85 LEU A C 1
ATOM 660 O O . LEU A 1 85 ? -21.259 -2.696 16.945 1.00 78.19 85 LEU A O 1
ATOM 664 N N . GLY A 1 86 ? -19.962 -0.985 16.344 1.00 67.62 86 GLY A N 1
ATOM 665 C CA . GLY A 1 86 ? -19.781 -0.438 17.689 1.00 67.62 86 GLY A CA 1
ATOM 666 C C . GLY A 1 86 ? -21.059 0.157 18.286 1.00 67.62 86 GLY A C 1
ATOM 667 O O . GLY A 1 86 ? -21.209 0.184 19.507 1.00 67.62 86 GLY A O 1
ATOM 668 N N . LYS A 1 87 ? -22.017 0.580 17.446 1.00 59.91 87 LYS A N 1
ATOM 669 C CA . LYS A 1 87 ? -23.388 0.901 17.882 1.00 59.91 87 LYS A CA 1
ATOM 670 C C . LYS A 1 87 ? -24.210 -0.345 18.217 1.00 59.91 87 LYS A C 1
ATOM 672 O O . LYS A 1 87 ? -25.184 -0.240 18.955 1.00 59.91 87 LYS A O 1
ATOM 677 N N . TYR A 1 88 ? -23.816 -1.506 17.703 1.00 52.50 88 TYR A N 1
ATOM 678 C CA . TYR A 1 88 ? -24.421 -2.800 17.986 1.00 52.50 88 TYR A CA 1
ATOM 679 C C . TYR A 1 88 ? -23.675 -3.455 19.159 1.00 52.50 88 TYR A C 1
ATOM 681 O O . TYR A 1 88 ? -22.895 -4.387 18.991 1.00 52.50 88 TYR A O 1
ATOM 689 N N . LYS A 1 89 ? -23.893 -2.943 20.375 1.00 54.94 89 LYS A N 1
ATOM 690 C CA . LYS A 1 89 ? -23.637 -3.712 21.600 1.00 54.94 89 LYS A CA 1
ATOM 691 C C . LYS A 1 89 ? -24.909 -4.500 21.933 1.00 54.94 89 LYS A C 1
ATOM 693 O O . LYS A 1 89 ? -25.810 -3.914 22.530 1.00 54.94 89 LYS A O 1
ATOM 698 N N . PRO A 1 90 ? -25.039 -5.781 21.550 1.00 48.69 90 PRO A N 1
ATOM 699 C CA . PRO A 1 90 ? -25.889 -6.670 22.320 1.00 48.69 90 PRO A CA 1
ATOM 700 C C . PRO A 1 90 ? -25.196 -6.861 23.681 1.00 48.69 90 PRO A C 1
ATOM 702 O O . PRO A 1 90 ? -23.991 -7.098 23.713 1.00 48.69 90 PRO A O 1
ATOM 705 N N . ASP A 1 91 ? -25.940 -6.691 24.772 1.00 47.66 91 ASP A N 1
ATOM 706 C CA . ASP A 1 91 ? -25.530 -6.851 26.180 1.00 47.66 91 ASP A CA 1
ATOM 707 C C . ASP A 1 91 ? -24.949 -5.562 26.816 1.00 47.66 91 ASP A C 1
ATOM 709 O O . ASP A 1 91 ? -23.756 -5.415 27.072 1.00 47.66 91 ASP A O 1
ATOM 713 N N . GLU A 1 92 ? -25.754 -4.511 26.990 1.00 48.75 92 GLU A N 1
ATOM 714 C CA . GLU A 1 92 ? -26.596 -4.333 28.185 1.00 48.75 92 GLU A CA 1
ATOM 715 C C . GLU A 1 92 ? -27.545 -5.505 28.480 1.00 48.75 92 GLU A C 1
ATOM 717 O O . GLU A 1 92 ? -28.701 -5.523 28.066 1.00 48.75 92 GLU A O 1
ATOM 722 N N . THR A 1 93 ? -27.073 -6.469 29.270 1.00 38.59 93 THR A N 1
ATOM 723 C CA . THR A 1 93 ? -27.950 -7.173 30.209 1.00 38.59 93 THR A CA 1
ATOM 724 C C . THR A 1 93 ? -27.975 -6.376 31.516 1.00 38.59 93 THR A C 1
ATOM 726 O O . THR A 1 93 ? -26.910 -6.153 32.101 1.00 38.59 93 THR A O 1
ATOM 729 N N . PRO A 1 94 ? -29.148 -5.917 31.989 1.00 41.19 94 PRO A N 1
ATOM 730 C CA . PRO A 1 94 ? -29.304 -5.487 33.367 1.00 41.19 94 PRO A CA 1
ATOM 731 C C . PRO A 1 94 ? -29.201 -6.719 34.278 1.00 41.19 94 PRO A C 1
ATOM 733 O O . PRO A 1 94 ? -29.760 -7.764 33.947 1.00 41.19 94 PRO A O 1
ATOM 736 N N . SER A 1 95 ? -28.534 -6.534 35.424 1.00 33.12 95 SER A N 1
ATOM 737 C CA . SER A 1 95 ? -28.354 -7.466 36.561 1.00 33.12 95 SER A CA 1
ATOM 738 C C . SER A 1 95 ? -27.568 -8.755 36.319 1.00 33.12 95 SER A C 1
ATOM 740 O O . SER A 1 95 ? -28.046 -9.623 35.563 1.00 33.12 95 SER A O 1
#

Sequence (95 aa):
MINDIISLLNTLKQLLHLHKFSKDVIHGSAQFSALLYLFAAVIYLIAPYTSDYLMSVRYYQSALEIAPVILAGGIVSALLCDLILGKYKPDETPS

Radius of gyration: 19.58 Å; chains: 1; bounding box: 41×28×64 Å

Foldseek 3Di:
DVVVVVVVVVVVVVVVVFDPVLVVLLVVLLVQLVVLQVVLVVLVVCLVVDPDNVVSVVSSVVSPVVSVVSNVVSNVVSVVVRVVVVVPDPDPPDD

Secondary structure (DSSP, 8-state):
-HHHHHHHHHHHHHHTT--HHHHHHHHHHHHHHHHHHHHHHHHHHHGGGSS-HHHHHHHHHHHHHHHHHHHHHHHHHHHHHHHHHHT--------